Protein AF-A0A4Y1Z7F5-F1 (afdb_monomer_lite)

Foldseek 3Di:
DDDDDDDDPVVCVVPPPFDQDPVPRHRDDDDPPDPDDDDPDDVSVVVVVD

Structure (mmCIF, N/CA/C/O backbone):
data_AF-A0A4Y1Z7F5-F1
#
_entry.id   AF-A0A4Y1Z7F5-F1
#
loop_
_atom_site.group_PDB
_atom_site.id
_atom_site.type_symbol
_atom_site.label_atom_id
_atom_site.label_alt_id
_atom_site.label_comp_id
_atom_site.label_asym_id
_atom_site.label_entity_id
_atom_site.label_seq_id
_atom_site.pdbx_PDB_ins_code
_atom_site.Cartn_x
_atom_site.Cartn_y
_atom_site.Cartn_z
_atom_site.occupancy
_atom_site.B_iso_or_equiv
_atom_site.auth_seq_id
_atom_site.auth_comp_id
_atom_site.auth_asym_id
_atom_site.auth_atom_id
_atom_site.pdbx_PDB_model_num
ATOM 1 N N . MET A 1 1 ? -9.755 -22.117 15.401 1.00 45.25 1 MET A N 1
ATOM 2 C CA . MET A 1 1 ? -9.689 -20.899 14.568 1.00 45.25 1 MET A CA 1
ATOM 3 C C . MET A 1 1 ? -9.778 -19.724 15.523 1.00 45.25 1 MET A C 1
ATOM 5 O O . MET A 1 1 ? -10.611 -19.791 16.418 1.00 45.25 1 MET A O 1
ATOM 9 N N . ALA A 1 2 ? -8.855 -18.763 15.447 1.00 56.78 2 ALA A N 1
ATOM 10 C CA . ALA A 1 2 ? -8.877 -17.602 16.335 1.00 56.78 2 ALA A CA 1
ATOM 11 C C . ALA A 1 2 ? -10.141 -16.775 16.058 1.00 56.78 2 ALA A C 1
ATOM 13 O O . ALA A 1 2 ? -10.532 -16.635 14.900 1.00 56.78 2 ALA A O 1
ATOM 14 N N . GLU A 1 3 ? -10.792 -16.291 17.111 1.00 70.25 3 GLU A N 1
ATOM 15 C CA . GLU A 1 3 ? -11.932 -15.388 16.986 1.00 70.25 3 GLU A CA 1
ATOM 16 C C . GLU A 1 3 ? -11.478 -14.091 16.298 1.00 70.25 3 GLU A C 1
ATOM 18 O O . GLU A 1 3 ? -10.442 -13.522 16.652 1.00 70.25 3 GLU A O 1
ATOM 23 N N . GLU A 1 4 ? -12.226 -13.639 15.295 1.00 76.88 4 GLU A N 1
ATOM 24 C CA . GLU A 1 4 ? -11.966 -12.367 14.628 1.00 76.88 4 GLU A CA 1
ATOM 25 C C . GLU A 1 4 ? -12.277 -11.222 15.599 1.00 76.88 4 GLU A C 1
ATOM 27 O O . GLU A 1 4 ? -13.437 -10.929 15.893 1.00 76.88 4 GLU A O 1
ATOM 32 N N . HIS A 1 5 ? -11.234 -10.575 16.119 1.00 79.44 5 HIS A N 1
ATOM 33 C CA . HIS A 1 5 ? -11.398 -9.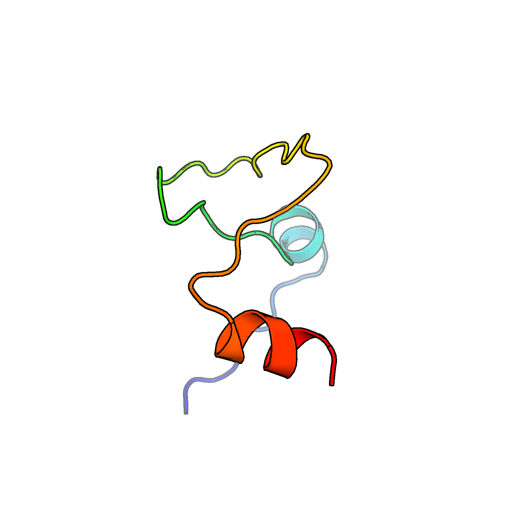438 17.015 1.00 79.44 5 HIS A CA 1
ATOM 34 C C . HIS A 1 5 ? -11.958 -8.246 16.229 1.00 79.44 5 HIS A C 1
ATOM 36 O O . HIS A 1 5 ? -11.252 -7.614 15.441 1.00 79.44 5 HIS A O 1
ATOM 42 N N . LYS A 1 6 ? -13.231 -7.914 16.456 1.00 88.50 6 LYS A N 1
ATOM 43 C CA . LYS A 1 6 ? -13.862 -6.737 15.849 1.00 88.50 6 LYS A CA 1
ATOM 44 C C . LYS A 1 6 ? -13.444 -5.473 16.593 1.00 88.50 6 LYS A C 1
ATOM 46 O O . LYS A 1 6 ? -13.886 -5.228 17.712 1.00 88.50 6 LYS A O 1
ATOM 51 N N . TYR A 1 7 ? -12.596 -4.667 15.965 1.00 92.62 7 TYR A N 1
ATOM 52 C CA . TYR A 1 7 ? -12.234 -3.349 16.483 1.00 92.62 7 TYR A CA 1
ATOM 53 C C . TYR A 1 7 ? -13.405 -2.359 16.390 1.00 92.62 7 TYR A C 1
ATOM 55 O O . TYR A 1 7 ? -14.282 -2.484 15.534 1.00 92.62 7 TYR A O 1
ATOM 63 N N . GLY A 1 8 ? -13.405 -1.353 17.269 1.00 96.06 8 GLY A N 1
ATOM 64 C CA . GLY A 1 8 ? -14.361 -0.246 17.215 1.00 96.06 8 GLY A CA 1
ATOM 65 C C . GLY A 1 8 ? -14.131 0.674 16.010 1.00 96.06 8 GLY A C 1
ATOM 66 O O . GLY A 1 8 ? -13.034 0.721 15.452 1.00 96.06 8 GLY A O 1
ATOM 67 N N . PHE A 1 9 ? -15.160 1.440 15.633 1.00 95.06 9 PHE A N 1
ATOM 68 C CA . PHE A 1 9 ? -15.133 2.331 14.464 1.00 95.06 9 PHE A CA 1
ATOM 69 C C . PHE A 1 9 ? -13.973 3.337 14.504 1.00 95.06 9 PHE A C 1
ATOM 71 O O . PHE A 1 9 ? -13.222 3.427 13.539 1.00 95.06 9 PHE A O 1
ATOM 78 N N . GLU A 1 10 ? -13.761 4.000 15.644 1.00 96.81 10 GLU A N 1
ATOM 79 C CA . GLU A 1 10 ? -12.673 4.972 15.853 1.00 96.81 10 GLU A CA 1
ATOM 80 C C . GLU A 1 10 ? -11.290 4.368 15.530 1.00 96.81 10 GLU A C 1
ATOM 82 O O . GLU A 1 10 ? -10.439 4.980 14.889 1.00 96.81 10 GLU A O 1
ATOM 87 N N . THR A 1 11 ? -11.060 3.121 15.954 1.00 94.94 11 THR A N 1
ATOM 88 C CA . THR A 1 11 ? -9.804 2.396 15.715 1.00 94.94 11 THR A CA 1
ATOM 89 C C . THR A 1 11 ? -9.665 2.003 14.249 1.00 94.94 11 THR A C 1
ATOM 91 O O . THR A 1 11 ? -8.578 2.103 13.678 1.00 94.94 11 THR A O 1
ATOM 94 N N . LEU A 1 12 ? -10.764 1.576 13.624 1.00 95.06 12 LEU A N 1
ATOM 95 C CA . LEU A 1 12 ? -10.787 1.213 12.211 1.00 95.06 12 LEU A CA 1
ATOM 96 C C . LEU A 1 12 ? -10.523 2.420 11.311 1.00 95.06 12 LEU A C 1
ATOM 98 O O . LEU A 1 12 ? -9.801 2.274 10.332 1.00 95.06 12 LEU A O 1
ATOM 102 N N . GLN A 1 13 ? -11.019 3.610 11.656 1.00 95.06 13 GLN A N 1
ATOM 103 C CA . GLN A 1 13 ? -10.724 4.830 10.896 1.00 95.06 13 GLN A CA 1
ATOM 104 C C . GLN A 1 13 ? -9.223 5.111 10.807 1.00 95.06 13 GLN A C 1
ATOM 106 O O . GLN A 1 13 ? -8.748 5.597 9.785 1.00 95.06 13 GLN A O 1
ATOM 111 N N . VAL A 1 14 ? -8.478 4.793 11.867 1.00 93.75 14 VAL A N 1
ATOM 112 C CA . VAL A 1 14 ? -7.028 4.976 11.879 1.00 93.75 14 VAL A CA 1
ATOM 113 C C . VAL A 1 14 ? -6.315 3.805 11.206 1.00 93.75 14 VAL A C 1
ATOM 115 O O . VAL A 1 14 ? -5.352 4.041 10.490 1.00 93.75 14 VAL A O 1
ATOM 118 N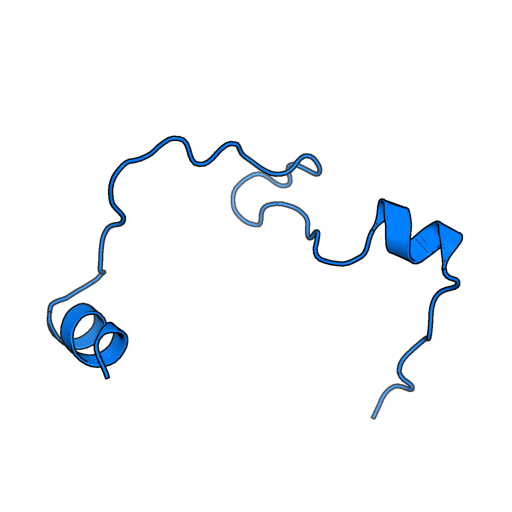 N . HIS A 1 15 ? -6.729 2.552 11.424 1.00 93.00 15 HIS A N 1
ATOM 119 C CA . HIS A 1 15 ? -5.902 1.372 11.116 1.00 93.00 15 HIS A CA 1
ATOM 120 C C . HIS A 1 15 ? -6.412 0.433 10.022 1.00 93.00 15 HIS A C 1
ATOM 122 O O . HIS A 1 15 ? -5.628 -0.373 9.521 1.00 93.00 15 HIS A O 1
ATOM 128 N N . ALA A 1 16 ? -7.685 0.496 9.640 1.00 93.19 16 ALA A N 1
ATOM 129 C CA . ALA A 1 16 ? -8.226 -0.428 8.651 1.00 93.19 16 ALA A CA 1
ATOM 130 C C . ALA A 1 16 ? -7.585 -0.206 7.272 1.00 93.19 16 ALA A C 1
ATOM 132 O O . ALA A 1 16 ? -7.408 0.925 6.827 1.00 93.19 16 ALA A O 1
ATOM 133 N N . GLY A 1 17 ? -7.237 -1.300 6.592 1.00 91.06 17 GLY A N 1
ATOM 134 C CA . GLY A 1 17 ? -6.657 -1.268 5.245 1.00 91.06 17 GLY A CA 1
ATOM 135 C C . GLY A 1 17 ? -5.169 -0.907 5.174 1.00 91.06 17 GLY A C 1
ATOM 136 O O . GLY A 1 17 ? -4.585 -1.051 4.104 1.00 91.06 17 GLY A O 1
ATOM 137 N N . GLN A 1 18 ? -4.535 -0.499 6.282 1.00 93.31 18 GLN A N 1
ATOM 138 C CA . GLN A 1 18 ? -3.090 -0.263 6.330 1.00 93.31 18 GLN A CA 1
ATOM 139 C C . GLN A 1 18 ? -2.337 -1.400 7.027 1.00 93.31 18 GLN A C 1
ATOM 141 O O . GLN A 1 18 ? -2.731 -1.890 8.085 1.00 93.31 18 GLN A O 1
ATOM 146 N N . VAL A 1 19 ? -1.194 -1.770 6.455 1.00 92.81 19 VAL A N 1
ATOM 147 C CA . VAL A 1 19 ? -0.203 -2.665 7.059 1.00 92.81 19 VAL A CA 1
ATOM 148 C C . VAL A 1 19 ? 1.176 -2.013 6.932 1.00 92.81 19 VAL A C 1
ATOM 150 O O . VAL A 1 19 ? 1.382 -1.243 5.993 1.00 92.81 19 VAL A O 1
ATOM 153 N N . PRO A 1 20 ? 2.118 -2.265 7.860 1.00 95.00 20 PRO A N 1
ATOM 154 C CA . PRO A 1 20 ? 3.488 -1.794 7.688 1.00 95.00 20 PRO A CA 1
ATOM 155 C C . PRO A 1 20 ? 4.067 -2.304 6.365 1.00 95.00 20 PRO A C 1
ATOM 157 O O . PRO A 1 20 ? 3.860 -3.470 6.025 1.00 95.00 20 PRO A O 1
ATOM 160 N N . ASP A 1 21 ? 4.803 -1.455 5.647 1.00 96.00 21 ASP A N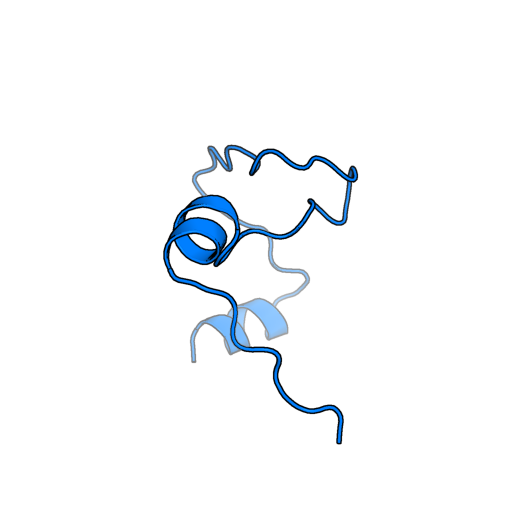 1
ATOM 161 C CA . ASP A 1 21 ? 5.483 -1.853 4.415 1.00 96.00 21 ASP A CA 1
ATOM 162 C C . ASP A 1 21 ? 6.443 -3.022 4.707 1.00 96.00 21 ASP A C 1
ATOM 164 O O . ASP A 1 21 ? 7.362 -2.858 5.515 1.00 96.00 21 ASP A O 1
ATOM 168 N N . PRO A 1 22 ? 6.273 -4.198 4.079 1.00 95.50 22 PRO A N 1
ATOM 169 C CA . PRO A 1 22 ? 7.110 -5.359 4.361 1.00 95.50 22 PRO A CA 1
ATOM 170 C C . PRO A 1 22 ? 8.571 -5.172 3.932 1.00 95.50 22 PRO A C 1
ATOM 172 O O . PRO A 1 22 ? 9.440 -5.857 4.468 1.00 95.50 22 PRO A O 1
ATOM 175 N N . ALA A 1 23 ? 8.859 -4.268 2.988 1.00 96.56 23 ALA A N 1
ATOM 176 C CA . ALA A 1 23 ? 10.220 -4.051 2.503 1.00 96.56 23 ALA A CA 1
ATOM 177 C C . ALA A 1 23 ? 11.067 -3.203 3.46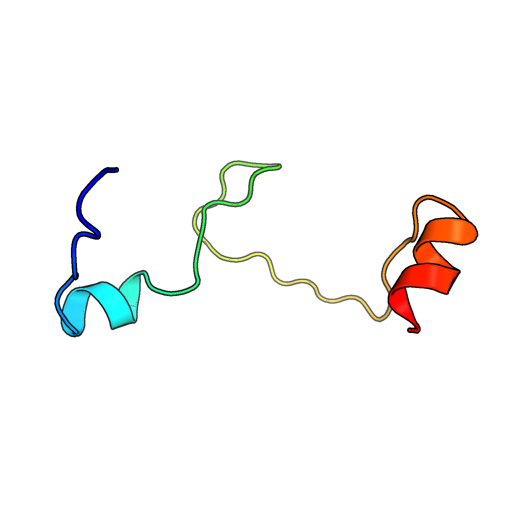8 1.00 96.56 23 ALA A C 1
ATOM 179 O O . ALA A 1 23 ? 12.262 -3.454 3.618 1.00 96.56 23 ALA A O 1
ATOM 180 N N . THR A 1 24 ? 10.466 -2.203 4.122 1.00 96.81 24 THR A N 1
ATOM 181 C CA . THR A 1 24 ? 11.201 -1.222 4.946 1.00 96.81 24 THR A CA 1
ATOM 182 C C . THR A 1 24 ? 10.722 -1.115 6.394 1.00 96.81 24 THR A C 1
ATOM 184 O O . THR A 1 24 ? 11.406 -0.525 7.229 1.00 96.81 24 THR A O 1
ATOM 187 N N . GLY A 1 25 ? 9.549 -1.659 6.716 1.00 95.12 25 GLY A N 1
ATOM 188 C CA . GLY A 1 25 ? 8.886 -1.495 8.010 1.00 95.12 25 GLY A CA 1
ATOM 189 C C . GLY A 1 25 ? 8.195 -0.141 8.196 1.00 95.12 25 GLY A C 1
ATOM 190 O O . GLY A 1 25 ? 7.715 0.149 9.297 1.00 95.12 25 GLY A O 1
ATOM 191 N N . ALA A 1 26 ? 8.129 0.701 7.157 1.00 96.44 26 ALA A N 1
ATOM 192 C CA . ALA A 1 26 ? 7.454 1.990 7.231 1.00 96.44 26 ALA A CA 1
ATOM 193 C C . ALA A 1 26 ? 5.976 1.821 7.619 1.00 96.44 26 ALA A C 1
ATOM 195 O O . ALA A 1 26 ? 5.249 1.002 7.060 1.00 96.44 26 ALA A O 1
ATOM 196 N N . ARG A 1 27 ? 5.522 2.611 8.599 1.00 93.81 27 ARG A N 1
ATOM 197 C CA . ARG A 1 27 ? 4.111 2.650 9.022 1.00 93.81 27 ARG A CA 1
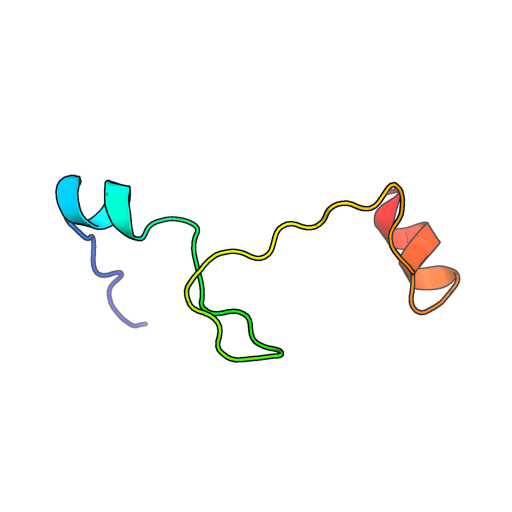ATOM 198 C C . ARG A 1 27 ? 3.260 3.571 8.159 1.00 93.81 27 ARG A C 1
ATOM 200 O O . ARG A 1 27 ? 2.067 3.336 8.033 1.00 93.81 27 ARG A O 1
ATOM 207 N N . ALA A 1 28 ? 3.865 4.619 7.606 1.00 94.00 28 ALA A N 1
ATOM 208 C CA . ALA A 1 28 ? 3.203 5.465 6.628 1.00 94.00 28 ALA A CA 1
ATOM 209 C C . ALA A 1 28 ? 3.137 4.726 5.286 1.00 94.00 28 ALA A C 1
ATOM 211 O O . ALA A 1 28 ? 4.130 4.130 4.867 1.00 94.00 28 ALA A O 1
ATOM 212 N N . VAL A 1 29 ? 1.983 4.787 4.620 1.00 93.50 29 VAL A N 1
ATOM 213 C CA . VAL A 1 29 ? 1.793 4.163 3.306 1.00 93.50 29 VAL A CA 1
ATOM 214 C C . VAL A 1 29 ? 2.707 4.848 2.281 1.00 93.50 29 VAL A C 1
ATOM 216 O O . VAL A 1 29 ? 2.671 6.079 2.174 1.00 93.50 29 VAL A O 1
ATOM 219 N N . PRO A 1 30 ? 3.521 4.092 1.522 1.00 94.31 30 PRO A N 1
ATOM 220 C CA . PRO A 1 30 ? 4.346 4.665 0.468 1.00 94.31 30 PRO A CA 1
ATOM 221 C C . PRO A 1 30 ? 3.508 5.348 -0.617 1.00 94.31 30 PRO A C 1
ATOM 223 O O . PRO A 1 30 ? 2.446 4.865 -1.012 1.00 94.31 30 PRO A O 1
ATOM 226 N N . ILE A 1 31 ? 4.021 6.452 -1.159 1.00 95.50 31 ILE A N 1
ATOM 227 C CA . ILE A 1 31 ? 3.438 7.079 -2.347 1.00 95.50 31 ILE A CA 1
ATOM 228 C C . ILE A 1 31 ? 3.980 6.343 -3.578 1.00 95.50 31 ILE A C 1
ATOM 230 O O . ILE A 1 31 ? 5.093 6.608 -4.031 1.00 95.50 31 ILE A O 1
ATOM 234 N N . TYR A 1 32 ? 3.192 5.420 -4.135 1.00 95.38 32 TYR A N 1
ATOM 235 C CA . TYR A 1 32 ? 3.521 4.703 -5.374 1.00 95.38 32 TYR A CA 1
ATOM 236 C C . TYR A 1 32 ? 3.270 5.573 -6.614 1.00 95.38 32 TYR A C 1
ATOM 238 O O . TYR A 1 32 ? 2.380 5.309 -7.420 1.00 95.38 32 TYR A O 1
ATOM 246 N N . GLN A 1 33 ? 4.052 6.641 -6.768 1.00 97.81 33 GLN A N 1
ATOM 247 C CA . GLN A 1 33 ? 3.965 7.548 -7.913 1.00 97.81 33 GLN A CA 1
ATOM 248 C C . GLN A 1 33 ? 4.682 6.955 -9.136 1.00 97.81 33 GLN A C 1
ATOM 250 O O . GLN A 1 33 ? 5.783 7.359 -9.499 1.00 97.81 33 GLN A O 1
ATOM 255 N N . THR A 1 34 ? 4.044 5.971 -9.762 1.00 96.31 34 THR A N 1
ATOM 256 C CA . THR A 1 34 ? 4.513 5.299 -10.979 1.00 96.31 34 THR A CA 1
ATOM 257 C C . THR A 1 34 ? 3.394 5.235 -12.013 1.00 96.31 34 THR A C 1
ATOM 259 O O . THR A 1 34 ? 2.216 5.336 -11.680 1.00 96.31 34 THR A O 1
ATOM 262 N N . THR A 1 35 ? 3.755 5.052 -13.280 1.00 96.94 35 THR A N 1
ATOM 263 C CA . THR A 1 35 ? 2.800 4.810 -14.370 1.00 96.94 35 THR A CA 1
ATOM 264 C C . THR A 1 35 ? 2.629 3.323 -14.688 1.00 96.94 35 THR A C 1
ATOM 266 O O . THR A 1 35 ? 1.729 2.970 -15.442 1.00 96.94 35 THR A O 1
ATOM 269 N N . SER A 1 36 ? 3.497 2.452 -14.161 1.00 95.25 36 SER A N 1
ATOM 270 C CA . SER A 1 36 ? 3.532 1.018 -14.487 1.00 95.25 36 SER A CA 1
ATOM 271 C C . SER A 1 36 ? 4.177 0.171 -13.379 1.00 95.25 36 SER A C 1
ATOM 273 O O . SER A 1 36 ? 4.985 0.683 -12.600 1.00 95.25 36 SER A O 1
ATOM 275 N N . PHE A 1 37 ? 3.867 -1.132 -13.360 1.00 95.75 37 PHE A N 1
ATOM 276 C CA . PHE A 1 37 ? 4.465 -2.151 -12.483 1.00 95.75 37 PHE A CA 1
ATOM 277 C C . PHE A 1 37 ? 5.146 -3.253 -13.307 1.00 95.75 37 PHE A C 1
ATOM 279 O O . PHE A 1 37 ? 4.827 -3.442 -14.479 1.00 95.75 37 PHE A O 1
ATOM 286 N N . VAL A 1 38 ? 6.112 -3.948 -12.703 1.00 95.94 38 VAL A N 1
ATOM 287 C CA . VAL A 1 38 ? 6.897 -5.009 -13.352 1.00 95.94 38 VAL A CA 1
ATOM 288 C C . VAL A 1 38 ? 6.291 -6.367 -13.011 1.00 95.94 38 VAL A C 1
ATOM 290 O O . VAL A 1 38 ? 6.107 -6.656 -11.832 1.00 95.94 38 VAL A O 1
ATOM 293 N N . PHE A 1 39 ? 6.039 -7.192 -14.029 1.00 96.69 39 PHE A N 1
ATOM 294 C CA . PHE A 1 39 ? 5.726 -8.613 -13.855 1.00 96.69 39 PHE A CA 1
ATOM 295 C C . PHE A 1 39 ? 7.009 -9.426 -13.734 1.00 96.69 39 PHE A C 1
ATOM 297 O O . PHE A 1 39 ? 8.020 -9.095 -14.365 1.00 96.69 39 PHE A O 1
ATOM 304 N N . LYS A 1 40 ? 6.972 -10.505 -12.952 1.00 95.81 40 LYS A N 1
ATOM 305 C CA . LYS A 1 40 ? 8.127 -11.401 -12.824 1.00 95.81 40 LYS A CA 1
ATOM 306 C C . LYS A 1 40 ? 8.447 -12.135 -14.131 1.00 95.81 40 LYS A C 1
ATOM 308 O O . LYS A 1 40 ? 9.622 -12.291 -14.465 1.00 95.81 40 LYS A O 1
ATOM 313 N N . ASP A 1 41 ? 7.418 -12.574 -14.850 1.00 95.69 41 ASP A N 1
ATOM 314 C CA . ASP A 1 41 ? 7.513 -13.300 -16.117 1.00 95.69 41 ASP A CA 1
ATOM 315 C C . ASP A 1 41 ? 6.229 -13.145 -16.962 1.00 95.69 41 ASP A C 1
ATOM 317 O O . ASP A 1 41 ? 5.306 -12.410 -16.603 1.00 95.69 41 ASP A O 1
ATOM 321 N N . ALA A 1 42 ? 6.215 -13.771 -18.145 1.00 95.12 42 ALA A N 1
ATOM 322 C CA . ALA A 1 42 ? 5.111 -13.663 -19.097 1.00 95.12 42 ALA A CA 1
ATOM 323 C C . ALA A 1 42 ? 3.845 -14.406 -18.641 1.00 95.12 42 ALA A C 1
ATOM 325 O O . ALA A 1 42 ? 2.748 -13.978 -18.999 1.00 95.12 42 ALA A O 1
ATOM 326 N N . ASP A 1 43 ? 3.996 -15.475 -17.854 1.00 95.50 43 ASP A N 1
ATOM 327 C CA . ASP A 1 43 ? 2.866 -16.251 -17.343 1.00 95.50 43 ASP A CA 1
ATOM 328 C C . ASP A 1 43 ? 2.114 -15.428 -16.283 1.00 95.50 43 ASP A C 1
ATOM 330 O O . ASP A 1 43 ? 0.900 -15.277 -16.376 1.00 95.50 43 ASP A O 1
ATOM 334 N N . GLU A 1 44 ? 2.830 -14.765 -15.362 1.00 96.06 44 GLU A N 1
ATOM 335 C CA . GLU A 1 44 ? 2.232 -13.848 -14.374 1.00 96.06 44 GLU A CA 1
ATOM 336 C C . GLU A 1 44 ? 1.467 -12.687 -15.039 1.00 96.06 44 GLU A C 1
ATOM 338 O O . GLU A 1 44 ? 0.375 -12.315 -14.605 1.00 96.06 44 GLU A O 1
ATOM 343 N N . ALA A 1 45 ? 2.016 -12.126 -16.123 1.00 93.19 45 ALA A N 1
ATOM 344 C CA . ALA A 1 45 ? 1.355 -11.067 -16.887 1.00 93.19 45 ALA A CA 1
ATOM 345 C C . ALA A 1 45 ? 0.066 -11.555 -17.576 1.00 93.19 45 ALA A C 1
ATOM 347 O O . ALA A 1 45 ? -0.919 -10.811 -17.661 1.00 93.19 45 ALA A O 1
ATOM 348 N N . ALA A 1 46 ? 0.077 -12.793 -18.080 1.00 93.44 46 ALA A N 1
ATOM 349 C CA . ALA A 1 46 ? -1.084 -13.415 -18.702 1.00 93.44 46 ALA A CA 1
ATOM 350 C C . ALA A 1 46 ? -2.183 -13.695 -17.666 1.00 93.44 46 ALA A C 1
ATOM 352 O O . ALA A 1 46 ? -3.335 -13.329 -17.899 1.00 93.44 46 ALA A O 1
ATOM 353 N N . ASP A 1 47 ? -1.814 -14.251 -16.509 1.00 94.06 47 ASP A N 1
ATOM 354 C CA . ASP A 1 47 ? -2.737 -14.556 -15.411 1.00 94.06 47 ASP A CA 1
ATOM 355 C C . ASP A 1 47 ? -3.387 -13.295 -14.829 1.00 94.06 47 ASP A C 1
ATOM 357 O O . ASP A 1 47 ? -4.579 -13.302 -14.537 1.00 94.06 47 ASP A O 1
ATOM 361 N N . PHE A 1 48 ? -2.645 -12.188 -14.704 1.00 90.12 48 PHE A N 1
ATOM 362 C CA . PHE A 1 48 ? -3.192 -10.918 -14.205 1.00 90.12 48 PHE A CA 1
ATOM 363 C C . PHE A 1 4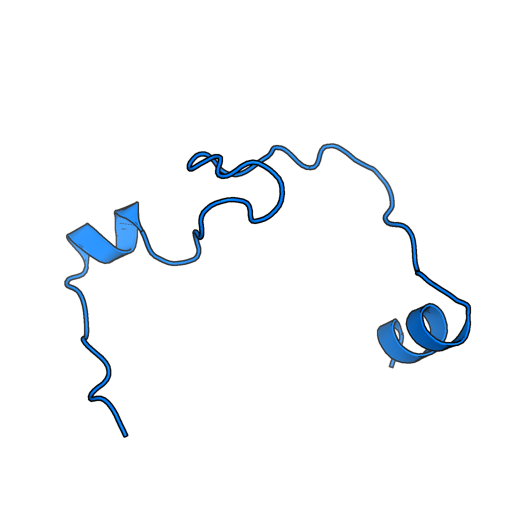8 ? -4.341 -10.365 -15.071 1.00 90.12 48 PHE A C 1
ATOM 365 O O . PHE A 1 48 ? -5.169 -9.597 -14.584 1.00 90.12 48 PHE A O 1
ATOM 372 N N . SER A 1 49 ? -4.380 -10.717 -16.359 1.00 78.44 49 SER A N 1
ATOM 373 C CA . SER A 1 49 ? -5.355 -10.182 -17.319 1.00 78.44 49 SER A CA 1
ATOM 374 C C . SER A 1 49 ? -6.656 -10.998 -17.419 1.00 78.44 49 SER A C 1
ATOM 376 O O . SER A 1 49 ? -7.526 -10.621 -18.208 1.00 78.44 49 SER A O 1
ATOM 378 N N . ASN A 1 50 ? -6.787 -12.098 -16.670 1.00 59.00 50 ASN A N 1
ATOM 379 C CA . ASN A 1 50 ? -7.939 -13.012 -16.677 1.00 59.00 50 ASN A CA 1
ATOM 380 C C . ASN A 1 50 ? -8.794 -12.873 -15.409 1.00 59.00 50 ASN A C 1
ATOM 382 O O . ASN A 1 50 ? -10.039 -12.890 -15.541 1.00 59.00 50 ASN A O 1
#

Secondary structure (DSSP, 8-state):
--------HHHHHHHTT----TTT--SSPP----S----SSHHHHHHHT-

pLDDT: mean 90.78, std 10.91, range [45.25, 97.81]

InterPro domains:
  IPR000277 Cys/Met metabolism, pyridoxal phosphate-dependent enzyme [PF01053] (10-45)
  IPR006235 O-acetylhomoserine/O-acetylserine sulfhydrylase [PTHR43797] (3-47)
  IPR015421 Pyridoxal phosphate-dependent transferase, major domain [G3DSA:3.40.640.10] (1-50)
  IPR015424 Pyridoxal phosphate-dependent transferase [SSF53383] (7-47)

Radius of gyration: 16.63 Å; chains: 1; bounding box: 26×28×36 Å

Sequence (50 aa):
MAEEHKYGFETLQVHAGQVPDPATGARAVPIYQTTSFVFKDADEAADFSN

Organism: NCBI:txid2078